Protein AF-A0A535IYZ4-F1 (afdb_monomer)

pLDDT: mean 91.07, std 7.53, range [51.66, 97.75]

Radius of gyration: 14.39 Å; Cα contacts (8 Å, |Δi|>4): 108; chains: 1; bounding box: 34×26×34 Å

Mean predicted aligned error: 4.17 Å

Structure (mmCIF, N/CA/C/O backbone):
data_AF-A0A535IYZ4-F1
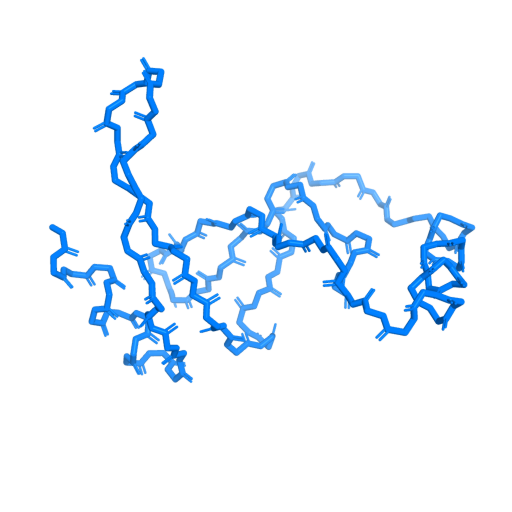#
_entry.id   AF-A0A535IYZ4-F1
#
loop_
_atom_site.group_PDB
_atom_site.id
_atom_site.type_symbol
_atom_site.label_atom_id
_atom_site.label_alt_id
_atom_site.label_comp_id
_atom_site.label_asym_id
_atom_site.label_entity_id
_atom_site.label_seq_id
_atom_site.pdbx_PDB_ins_code
_atom_site.Cartn_x
_atom_site.Cartn_y
_atom_site.Cartn_z
_atom_site.occupancy
_atom_site.B_iso_or_equiv
_atom_site.auth_seq_id
_atom_site.auth_comp_id
_atom_site.auth_asym_id
_atom_site.auth_atom_id
_atom_site.pdbx_PDB_model_num
ATOM 1 N N . MET A 1 1 ? -11.513 4.275 15.484 1.00 51.66 1 MET A N 1
ATOM 2 C CA . MET A 1 1 ? -10.449 3.306 15.140 1.00 51.66 1 MET A CA 1
ATOM 3 C C . MET A 1 1 ? -11.011 2.075 14.437 1.00 51.66 1 MET A C 1
ATOM 5 O O . MET A 1 1 ? -10.459 1.692 13.424 1.00 51.66 1 MET A O 1
ATOM 9 N N . ILE A 1 2 ? -12.138 1.535 14.913 1.00 60.12 2 ILE A N 1
ATOM 10 C CA . ILE A 1 2 ? -12.797 0.329 14.383 1.00 60.12 2 ILE A CA 1
ATOM 11 C C . ILE A 1 2 ? -13.229 0.452 12.897 1.00 60.12 2 ILE A C 1
ATOM 13 O O . ILE A 1 2 ? -12.972 -0.458 12.124 1.00 60.12 2 ILE A O 1
ATOM 17 N N . ARG A 1 3 ? -13.719 1.622 12.449 1.00 87.31 3 ARG A N 1
ATOM 18 C CA . ARG A 1 3 ? -14.251 1.786 11.077 1.00 87.31 3 ARG A CA 1
ATOM 19 C C . ARG A 1 3 ? -13.265 1.532 9.927 1.00 87.31 3 ARG A C 1
ATOM 21 O O . ARG A 1 3 ? -13.684 1.027 8.899 1.00 87.31 3 ARG A O 1
ATOM 28 N N . LEU A 1 4 ? -11.989 1.923 10.052 1.00 94.12 4 LEU A N 1
ATOM 29 C CA . LEU A 1 4 ? -11.035 1.741 8.944 1.00 94.12 4 LEU A CA 1
ATOM 30 C C . LEU A 1 4 ? -10.566 0.286 8.845 1.00 94.12 4 LEU A C 1
ATOM 32 O O . LEU A 1 4 ? -10.414 -0.215 7.741 1.00 94.12 4 LEU A O 1
ATOM 36 N N . ALA A 1 5 ? -10.362 -0.385 9.983 1.00 95.81 5 ALA A N 1
ATOM 37 C CA . ALA A 1 5 ? -10.014 -1.804 9.997 1.00 95.81 5 ALA A CA 1
ATOM 38 C C . ALA A 1 5 ? -11.148 -2.647 9.392 1.00 95.81 5 ALA A C 1
ATOM 40 O O . ALA A 1 5 ? -10.897 -3.435 8.489 1.00 95.81 5 ALA A O 1
ATOM 41 N N . GLU A 1 6 ? -12.393 -2.398 9.813 1.00 95.88 6 GLU A N 1
ATOM 42 C CA . GLU A 1 6 ? -13.583 -3.052 9.250 1.00 95.88 6 GLU A CA 1
ATOM 43 C C . GLU A 1 6 ? -13.751 -2.771 7.754 1.00 95.88 6 GLU A C 1
ATOM 45 O O . GLU A 1 6 ? -14.095 -3.673 6.996 1.00 95.88 6 GLU A O 1
ATOM 50 N N . ALA A 1 7 ? -13.499 -1.532 7.313 1.00 96.06 7 ALA A N 1
ATOM 51 C CA . ALA A 1 7 ? -13.553 -1.189 5.897 1.00 96.06 7 ALA A CA 1
ATOM 52 C C . ALA A 1 7 ? -12.502 -1.969 5.097 1.00 96.06 7 ALA A C 1
ATOM 54 O O . ALA A 1 7 ? -12.850 -2.591 4.105 1.00 96.06 7 ALA A O 1
ATOM 55 N N . ILE A 1 8 ? -11.253 -2.023 5.579 1.00 97.31 8 ILE A N 1
ATOM 56 C CA . ILE A 1 8 ? -10.186 -2.820 4.956 1.00 97.31 8 ILE A CA 1
ATOM 57 C C . ILE A 1 8 ? -10.593 -4.289 4.820 1.00 97.31 8 ILE A C 1
ATOM 59 O O . ILE A 1 8 ? -10.400 -4.875 3.759 1.00 97.31 8 ILE A O 1
ATOM 63 N N . GLU A 1 9 ? -11.162 -4.882 5.867 1.00 97.12 9 GLU A N 1
ATOM 64 C CA . GLU A 1 9 ? -11.619 -6.275 5.829 1.00 97.12 9 GLU A CA 1
ATOM 65 C C . GLU A 1 9 ? -12.803 -6.470 4.872 1.00 97.12 9 GLU A C 1
ATOM 67 O O . GLU A 1 9 ? -12.849 -7.454 4.136 1.00 97.12 9 GLU A O 1
ATOM 72 N N . THR A 1 10 ? -13.731 -5.511 4.827 1.00 96.44 10 THR A N 1
ATOM 73 C CA . THR A 1 10 ? -14.876 -5.518 3.899 1.00 96.44 10 THR A CA 1
ATOM 74 C C . THR A 1 10 ? -14.428 -5.423 2.443 1.00 96.44 10 THR A C 1
ATOM 76 O O . THR A 1 10 ? -14.996 -6.089 1.581 1.00 96.44 10 THR A O 1
ATOM 79 N N . ASP A 1 11 ? -13.383 -4.641 2.178 1.00 96.81 11 ASP A N 1
ATOM 80 C CA . ASP A 1 11 ? -12.796 -4.480 0.849 1.00 96.81 11 ASP A CA 1
ATOM 81 C C . ASP A 1 11 ? -11.963 -5.712 0.429 1.00 96.81 11 ASP A C 1
ATOM 83 O O . ASP A 1 11 ? -11.493 -5.782 -0.702 1.00 96.81 11 ASP A O 1
ATOM 87 N N . GLY A 1 12 ? -11.793 -6.709 1.310 1.00 97.56 12 GLY A N 1
ATOM 88 C CA . GLY A 1 12 ? -11.052 -7.949 1.045 1.00 97.56 12 GLY A CA 1
ATOM 89 C C . GLY A 1 12 ? -9.574 -7.909 1.448 1.00 97.56 12 GLY A C 1
ATOM 90 O O . GLY A 1 12 ? -8.811 -8.805 1.083 1.00 97.56 12 GLY A O 1
ATOM 91 N N . GLY A 1 13 ? -9.156 -6.877 2.180 1.00 97.56 13 GLY A N 1
ATOM 92 C CA . GLY A 1 13 ? -7.840 -6.783 2.804 1.00 97.56 13 GLY A CA 1
ATOM 93 C C . GLY A 1 13 ? -7.788 -7.391 4.209 1.00 97.56 13 GLY A C 1
ATOM 94 O O . GLY A 1 13 ? -8.745 -7.979 4.707 1.00 97.56 13 GLY A O 1
ATOM 95 N N . THR A 1 14 ? -6.651 -7.200 4.876 1.00 97.75 14 THR A N 1
ATOM 96 C CA . THR A 1 14 ? -6.411 -7.660 6.250 1.00 97.75 14 THR A CA 1
ATOM 97 C C . THR A 1 14 ? -5.738 -6.561 7.058 1.00 97.75 14 THR A C 1
ATOM 99 O O . THR A 1 14 ? -4.628 -6.135 6.726 1.00 97.75 14 THR A O 1
ATOM 102 N N . ALA A 1 15 ? -6.354 -6.141 8.162 1.00 96.62 15 ALA A N 1
ATOM 103 C CA . ALA A 1 15 ? -5.703 -5.277 9.141 1.00 96.62 15 ALA A CA 1
ATOM 104 C C . ALA A 1 15 ? -4.687 -6.088 9.968 1.00 96.62 15 ALA A C 1
ATOM 106 O O . ALA A 1 15 ? -5.039 -7.065 10.623 1.00 96.62 15 ALA A O 1
ATOM 107 N N . LEU A 1 16 ? -3.413 -5.691 9.943 1.00 96.06 16 LEU A N 1
ATOM 108 C CA . LEU A 1 16 ? -2.321 -6.427 10.594 1.00 96.06 16 LEU A CA 1
ATOM 109 C C . LEU A 1 16 ? -1.949 -5.823 11.948 1.00 96.06 16 LEU A C 1
ATOM 111 O O . LEU A 1 16 ? -1.722 -6.543 12.917 1.00 96.06 16 LEU A O 1
ATOM 115 N N . ALA A 1 17 ? -1.852 -4.495 12.015 1.00 95.56 17 ALA A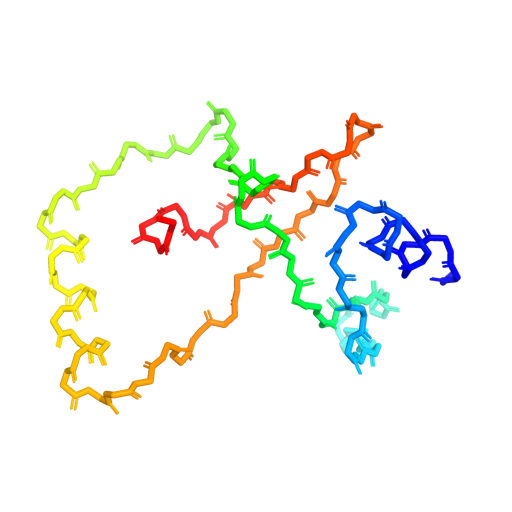 N 1
ATOM 116 C CA . ALA A 1 17 ? -1.486 -3.791 13.236 1.00 95.56 17 ALA A CA 1
ATOM 117 C C . ALA A 1 17 ? -1.972 -2.344 13.219 1.00 95.56 17 ALA A C 1
ATOM 119 O O . ALA A 1 17 ? -2.046 -1.705 12.172 1.00 95.56 17 ALA A O 1
ATOM 120 N N . THR A 1 18 ? -2.232 -1.796 14.403 1.00 95.25 18 THR A N 1
ATOM 121 C CA . THR A 1 18 ? -2.462 -0.361 14.584 1.00 95.25 18 THR A CA 1
ATOM 122 C C . THR A 1 18 ? -1.174 0.318 15.019 1.00 95.25 18 THR A C 1
ATOM 124 O O . THR A 1 18 ? -0.503 -0.150 15.940 1.00 95.25 18 THR A O 1
ATOM 127 N N . TYR A 1 19 ? -0.867 1.454 14.411 1.00 93.19 19 TYR A N 1
ATOM 128 C CA . TYR A 1 19 ? 0.278 2.286 14.749 1.00 93.19 19 TYR A CA 1
ATOM 129 C C . TYR A 1 19 ? -0.209 3.685 15.102 1.00 93.19 19 TYR A C 1
ATOM 131 O O . TYR A 1 19 ? -1.038 4.254 14.394 1.00 93.19 19 TYR A O 1
ATOM 139 N N . ARG A 1 20 ? 0.290 4.245 16.205 1.00 94.44 20 ARG A N 1
ATOM 140 C CA . ARG A 1 20 ? 0.036 5.643 16.544 1.00 94.44 20 ARG A CA 1
ATOM 141 C C . ARG A 1 20 ? 1.244 6.460 16.134 1.00 94.44 20 ARG A C 1
ATOM 143 O O . ARG A 1 20 ? 2.329 6.255 16.677 1.00 94.44 20 ARG A O 1
ATOM 150 N N . ASP A 1 21 ? 1.050 7.357 15.178 1.00 91.88 21 ASP A N 1
ATOM 151 C CA . ASP A 1 21 ? 2.136 8.176 14.667 1.00 91.88 21 ASP A CA 1
ATOM 152 C C . ASP A 1 21 ? 2.687 9.072 15.801 1.00 91.88 21 ASP A C 1
ATOM 154 O O . ASP A 1 21 ? 1.904 9.689 16.528 1.00 91.88 21 ASP A O 1
ATOM 158 N N . PRO A 1 22 ? 4.012 9.122 16.017 1.00 94.00 22 PRO A N 1
ATOM 159 C CA . PRO A 1 22 ? 4.602 9.788 17.175 1.00 94.00 22 PRO A CA 1
ATOM 160 C C . PRO A 1 22 ? 4.663 11.311 17.035 1.00 94.00 22 PRO A C 1
ATOM 162 O O . PRO A 1 22 ? 4.935 11.988 18.023 1.00 94.00 22 PRO A O 1
ATOM 165 N N . LEU A 1 23 ? 4.447 11.854 15.832 1.00 95.50 23 LEU A N 1
ATOM 166 C CA . LEU A 1 23 ? 4.567 13.285 15.561 1.00 95.50 23 LEU A CA 1
ATOM 167 C C . LEU A 1 23 ? 3.233 14.010 15.782 1.00 95.50 23 LEU A C 1
ATOM 169 O O . LEU A 1 23 ? 3.181 15.008 16.494 1.00 95.50 23 LEU A O 1
ATOM 173 N N . GLY A 1 24 ? 2.160 13.506 15.174 1.00 93.75 24 GLY A N 1
ATOM 174 C CA . GLY A 1 24 ? 0.808 14.060 15.219 1.00 93.75 24 GLY A CA 1
ATOM 175 C C . GLY A 1 24 ? -0.173 13.263 16.080 1.00 93.75 24 GLY A C 1
ATOM 176 O O . GLY A 1 24 ? -1.255 13.761 16.385 1.00 93.75 24 GLY A O 1
ATOM 177 N N . GLY A 1 25 ? 0.176 12.047 16.508 1.00 94.44 25 GLY A N 1
ATOM 178 C CA . GLY A 1 25 ? -0.678 11.224 17.369 1.00 94.44 25 GLY A CA 1
ATOM 179 C C . GLY A 1 25 ? -1.879 10.586 16.662 1.00 94.44 25 GLY A C 1
ATOM 180 O O . GLY A 1 25 ? -2.761 10.063 17.357 1.00 94.44 25 GLY A O 1
ATOM 181 N N . ASN A 1 26 ? -1.925 10.625 15.329 1.00 92.69 26 ASN A N 1
ATOM 182 C CA . ASN A 1 26 ? -2.952 10.011 14.498 1.00 92.69 26 ASN A CA 1
ATOM 183 C C . ASN A 1 26 ? -2.781 8.494 14.462 1.00 92.69 26 ASN A C 1
ATOM 185 O O . ASN A 1 26 ? -1.682 7.949 14.585 1.00 92.69 26 ASN A O 1
ATOM 189 N N . TRP A 1 27 ? -3.895 7.802 14.268 1.00 94.00 27 TRP A N 1
ATOM 190 C CA . TRP A 1 27 ? -3.904 6.356 14.117 1.00 94.00 27 TRP A CA 1
ATOM 191 C C . TRP A 1 27 ? -3.731 5.967 12.654 1.00 94.00 27 TRP A C 1
ATOM 193 O O . TRP A 1 27 ? -4.406 6.503 11.779 1.00 94.00 27 TRP A O 1
ATOM 203 N N . GLN A 1 28 ? -2.858 4.999 12.418 1.00 94.19 28 GLN A N 1
ATOM 204 C CA . GLN A 1 28 ? -2.610 4.360 11.134 1.00 94.19 28 GLN A CA 1
ATOM 205 C C . GLN A 1 28 ? -2.806 2.851 11.285 1.00 94.19 28 GLN A C 1
ATOM 207 O O . GLN A 1 28 ? -2.701 2.305 12.389 1.00 94.19 28 GLN A O 1
ATOM 212 N N . ILE A 1 29 ? -3.090 2.175 10.176 1.00 95.81 29 ILE A N 1
ATOM 213 C CA . ILE A 1 29 ? -3.19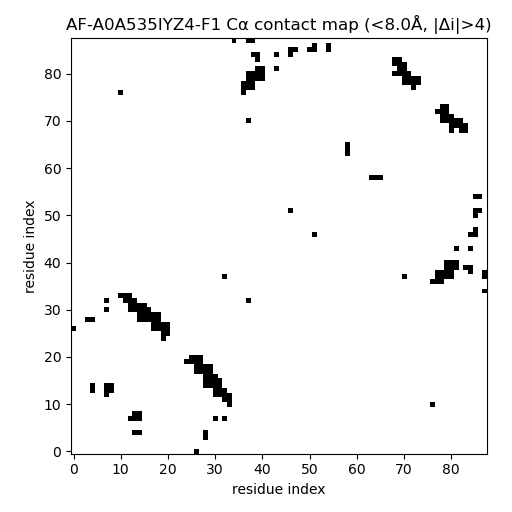7 0.719 10.127 1.00 95.81 29 ILE A CA 1
ATOM 214 C C . ILE A 1 29 ? -2.145 0.211 9.154 1.00 95.81 29 ILE A C 1
ATOM 216 O O . ILE A 1 29 ? -2.091 0.644 8.006 1.00 95.81 29 ILE A O 1
ATOM 220 N N . PHE A 1 30 ? -1.321 -0.716 9.625 1.00 95.69 30 PHE A N 1
ATOM 221 C CA . PHE A 1 30 ? -0.548 -1.568 8.744 1.00 95.69 30 PHE A CA 1
ATOM 222 C C . PHE A 1 30 ? -1.466 -2.685 8.250 1.00 95.69 30 PHE A C 1
ATOM 224 O O . PHE A 1 30 ? -2.085 -3.369 9.069 1.00 95.69 30 PHE A O 1
ATOM 231 N N . ALA A 1 31 ? -1.593 -2.836 6.935 1.00 96.56 31 ALA A N 1
ATOM 232 C CA . ALA A 1 31 ? -2.582 -3.716 6.325 1.00 96.56 31 ALA A CA 1
ATOM 233 C C . ALA A 1 31 ? -2.039 -4.391 5.063 1.00 96.56 31 ALA A C 1
ATOM 235 O O . ALA A 1 31 ? -1.208 -3.821 4.356 1.00 96.56 31 ALA A O 1
ATOM 236 N N . GLY A 1 32 ? -2.548 -5.587 4.775 1.00 96.50 32 GLY A N 1
ATOM 237 C CA . GLY A 1 32 ? -2.534 -6.143 3.425 1.00 96.50 32 GLY A CA 1
ATOM 238 C C . GLY A 1 32 ? -3.773 -5.658 2.682 1.00 96.50 32 GLY A C 1
ATOM 239 O O . GLY A 1 32 ? -4.870 -5.743 3.229 1.00 96.50 32 GLY A O 1
ATOM 240 N N . LEU A 1 33 ? -3.606 -5.136 1.470 1.00 96.62 33 LEU A N 1
ATOM 241 C CA . LEU A 1 33 ? -4.698 -4.599 0.657 1.00 96.62 33 LEU A CA 1
ATOM 242 C C . LEU A 1 33 ? -4.793 -5.355 -0.674 1.00 96.62 33 LEU A C 1
ATOM 244 O O . LEU A 1 33 ? -3.754 -5.782 -1.187 1.00 96.62 33 LEU A O 1
ATOM 248 N N . PRO A 1 34 ? -5.995 -5.503 -1.257 1.00 96.19 34 PRO A N 1
ATOM 249 C CA . PRO A 1 34 ? -6.136 -5.966 -2.632 1.00 96.19 34 PRO A CA 1
ATOM 250 C C . PRO A 1 34 ? -5.467 -4.965 -3.576 1.00 96.19 34 PRO A C 1
ATOM 252 O O . PRO A 1 34 ? -5.835 -3.792 -3.591 1.00 96.19 34 PRO A O 1
ATOM 255 N N . ILE A 1 35 ? -4.483 -5.421 -4.355 1.00 93.44 35 ILE A N 1
ATOM 256 C CA . ILE A 1 35 ? -3.683 -4.540 -5.218 1.00 93.44 35 ILE A CA 1
ATOM 257 C C . ILE A 1 35 ? -4.540 -3.813 -6.262 1.00 93.44 35 ILE A C 1
ATOM 259 O O . ILE A 1 35 ? -4.288 -2.648 -6.541 1.00 93.44 35 ILE A O 1
ATOM 263 N N . ASP A 1 36 ? -5.607 -4.456 -6.745 1.00 95.69 36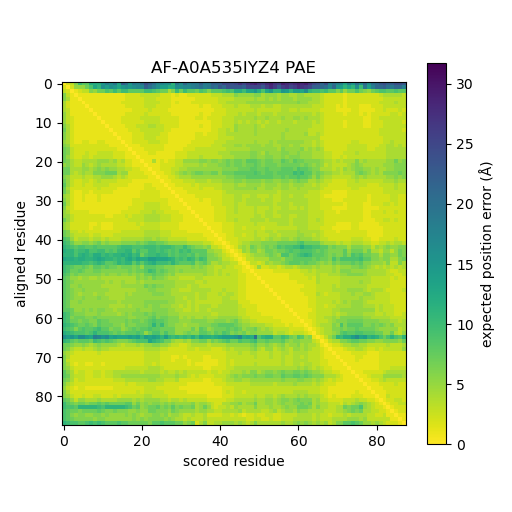 ASP A N 1
ATOM 264 C CA . ASP A 1 36 ? -6.528 -3.900 -7.745 1.00 95.69 36 ASP A CA 1
ATOM 265 C C . ASP A 1 36 ? -7.337 -2.697 -7.227 1.00 95.69 36 ASP A C 1
ATOM 267 O O . ASP A 1 36 ? -7.938 -1.969 -8.014 1.00 95.69 36 ASP A O 1
ATOM 271 N N . LEU A 1 37 ? -7.360 -2.478 -5.907 1.00 96.62 37 LEU A N 1
ATOM 272 C CA . LEU A 1 37 ? -7.986 -1.311 -5.284 1.00 96.62 37 LEU A CA 1
ATOM 273 C C . LEU A 1 37 ? -6.977 -0.198 -4.974 1.00 96.62 37 LEU A C 1
ATOM 275 O O . LEU A 1 37 ? -7.384 0.867 -4.510 1.00 96.62 37 LEU A O 1
ATOM 279 N N . VAL A 1 38 ? -5.677 -0.422 -5.193 1.00 95.75 38 VAL A N 1
ATOM 280 C CA . VAL A 1 38 ? -4.628 0.570 -4.936 1.00 95.75 38 VAL A CA 1
ATOM 281 C C . VAL A 1 38 ? -4.272 1.294 -6.226 1.00 95.75 38 VAL A C 1
ATOM 283 O O . VAL A 1 38 ? -3.875 0.679 -7.210 1.00 95.75 38 VAL A O 1
ATOM 286 N N . GLU A 1 39 ? -4.357 2.620 -6.208 1.00 94.56 39 GLU A N 1
ATOM 287 C CA . GLU A 1 39 ? -4.133 3.445 -7.393 1.00 94.56 39 GLU A CA 1
ATOM 288 C C . GLU A 1 39 ? -3.317 4.710 -7.079 1.00 94.56 39 GLU A C 1
ATOM 290 O O . GLU A 1 39 ? -3.301 5.193 -5.937 1.00 94.56 39 GLU A O 1
ATOM 295 N N . PRO A 1 40 ? -2.583 5.257 -8.063 1.00 93.69 40 PRO A N 1
ATOM 296 C CA . PRO A 1 40 ? -1.912 6.539 -7.905 1.00 93.69 40 PRO A CA 1
ATOM 297 C C . PRO A 1 40 ? -2.916 7.671 -7.690 1.00 93.69 40 PRO A C 1
ATOM 299 O O . PRO A 1 40 ? -4.046 7.637 -8.174 1.00 93.69 40 PRO A O 1
ATOM 302 N N . THR A 1 41 ? -2.489 8.735 -7.011 1.00 92.19 41 THR A N 1
ATOM 303 C CA . THR A 1 41 ? -3.311 9.950 -6.972 1.00 92.19 41 THR A CA 1
ATOM 304 C C . THR A 1 41 ? -3.393 10.590 -8.369 1.00 92.19 41 THR A C 1
ATOM 306 O O . THR A 1 41 ? -2.406 10.559 -9.109 1.00 92.19 41 THR A O 1
ATOM 309 N N . PRO A 1 42 ? -4.499 11.279 -8.725 1.00 87.44 42 PRO A N 1
ATOM 310 C CA . PRO A 1 42 ? -4.663 11.907 -10.047 1.00 87.44 42 PRO A CA 1
ATOM 311 C C . PRO A 1 42 ? -3.602 12.956 -10.424 1.00 87.44 42 PRO A C 1
ATOM 313 O O . PRO A 1 42 ? -3.522 13.376 -11.574 1.00 87.44 42 PRO A O 1
ATOM 316 N N . TYR A 1 43 ? -2.812 13.418 -9.453 1.00 83.50 43 TYR A N 1
ATOM 317 C CA . TYR A 1 43 ? -1.830 14.493 -9.611 1.00 83.50 43 TYR A CA 1
ATOM 318 C C . TYR A 1 43 ? -0.378 14.008 -9.467 1.00 83.50 43 TYR A C 1
ATOM 320 O O . TYR A 1 43 ? 0.531 14.824 -9.290 1.00 83.50 43 TYR A O 1
ATOM 328 N N . GLN A 1 44 ? -0.139 12.693 -9.484 1.00 82.50 44 GLN A N 1
ATOM 329 C CA . GLN A 1 44 ? 1.214 12.144 -9.430 1.00 82.50 44 GLN A CA 1
ATOM 330 C C . GLN A 1 44 ? 1.976 12.364 -10.739 1.00 82.50 44 GLN A C 1
ATOM 332 O O . GLN A 1 44 ? 1.400 12.493 -11.815 1.00 82.50 44 GLN A O 1
ATOM 337 N N . ARG A 1 45 ? 3.310 12.413 -10.635 1.00 81.44 45 ARG A N 1
ATOM 338 C CA . ARG A 1 45 ? 4.177 12.434 -11.818 1.00 81.44 45 ARG A CA 1
ATOM 339 C C . ARG A 1 45 ? 4.073 11.111 -12.564 1.00 81.44 45 ARG A C 1
ATOM 341 O O . ARG A 1 45 ? 3.927 10.060 -11.935 1.00 81.44 45 ARG A O 1
ATOM 348 N N . ASP A 1 46 ? 4.274 11.191 -13.874 1.00 84.56 46 ASP A N 1
ATOM 349 C CA . ASP A 1 46 ? 4.378 10.021 -14.731 1.00 84.56 46 ASP A CA 1
ATOM 350 C C . ASP A 1 46 ? 5.449 9.049 -14.230 1.00 84.56 46 ASP A C 1
ATOM 352 O O . ASP A 1 46 ? 6.484 9.425 -13.653 1.00 84.56 46 ASP A O 1
ATOM 356 N N . LEU A 1 47 ? 5.183 7.770 -14.471 1.00 86.25 47 LEU A N 1
ATOM 357 C CA . LEU A 1 47 ? 6.140 6.711 -14.221 1.00 86.25 47 LEU A CA 1
ATOM 358 C C . LEU A 1 47 ? 7.392 6.918 -15.076 1.00 86.25 47 LEU A C 1
ATOM 360 O O . LEU A 1 47 ? 7.369 7.481 -16.167 1.00 86.25 47 LEU A O 1
ATOM 364 N N . SER A 1 48 ? 8.515 6.447 -14.547 1.00 91.25 48 SER A N 1
ATOM 365 C CA . SER A 1 48 ? 9.770 6.401 -15.284 1.00 91.25 48 SER A CA 1
ATOM 366 C C . SER A 1 48 ? 10.170 4.946 -15.398 1.00 91.25 48 SER A C 1
ATOM 368 O O . SER A 1 48 ? 10.528 4.337 -14.389 1.00 91.25 48 SER A O 1
ATOM 370 N N . ASP A 1 49 ? 10.151 4.411 -16.616 1.00 92.06 49 ASP A N 1
ATOM 371 C CA . ASP A 1 49 ? 10.492 3.010 -16.889 1.00 92.06 49 ASP A CA 1
ATOM 372 C C . ASP A 1 49 ? 11.876 2.648 -16.343 1.00 92.06 49 ASP A C 1
ATOM 374 O O . ASP A 1 49 ? 12.076 1.588 -15.754 1.00 92.06 49 ASP A O 1
ATOM 378 N N . ALA A 1 50 ? 12.832 3.575 -16.453 1.00 94.31 50 ALA A N 1
ATOM 379 C CA . ALA A 1 50 ? 14.171 3.405 -15.902 1.00 94.31 50 ALA A CA 1
ATOM 380 C C . ALA A 1 50 ? 14.164 3.277 -14.367 1.00 94.31 50 ALA A C 1
ATOM 382 O O . ALA A 1 50 ? 14.911 2.469 -13.809 1.00 94.31 50 ALA A O 1
ATOM 383 N N . HIS A 1 51 ? 13.331 4.057 -13.669 1.00 90.12 51 HIS A N 1
ATOM 384 C CA . HIS A 1 51 ? 13.194 3.952 -12.215 1.00 90.12 51 HIS A CA 1
ATOM 385 C C . HIS A 1 51 ? 12.483 2.665 -11.796 1.00 90.12 51 HIS A C 1
ATOM 387 O O . HIS A 1 51 ? 12.946 2.023 -10.852 1.00 90.12 51 HIS A O 1
ATOM 393 N N . VAL A 1 52 ? 11.427 2.263 -12.510 1.00 91.31 52 VAL A N 1
ATOM 394 C CA . VAL A 1 52 ? 10.718 0.997 -12.261 1.00 91.31 52 VAL A CA 1
ATOM 395 C C . VAL A 1 52 ? 11.674 -0.182 -12.441 1.00 91.31 52 VAL A C 1
ATOM 397 O O . VAL A 1 52 ? 11.859 -0.965 -11.515 1.00 91.31 52 VAL A O 1
ATOM 400 N N . ALA A 1 53 ? 12.393 -0.257 -13.565 1.00 93.19 53 ALA A N 1
ATOM 401 C CA . ALA A 1 53 ? 13.341 -1.341 -13.831 1.00 93.19 53 ALA A CA 1
ATOM 402 C C . ALA A 1 53 ? 14.443 -1.441 -12.762 1.00 93.19 53 ALA A C 1
ATOM 404 O O . ALA A 1 53 ? 14.802 -2.535 -12.314 1.00 93.19 53 ALA A O 1
ATOM 405 N N . LYS A 1 54 ? 14.966 -0.294 -12.309 1.00 93.00 54 LYS A N 1
ATOM 406 C CA . LYS A 1 54 ? 15.964 -0.245 -11.233 1.00 93.00 54 LYS A CA 1
ATOM 407 C C . LYS A 1 54 ? 15.399 -0.757 -9.907 1.00 93.00 54 LYS A C 1
ATOM 409 O O . LYS A 1 54 ? 16.104 -1.463 -9.185 1.00 93.00 54 LYS A O 1
ATOM 414 N N . LEU A 1 55 ? 14.157 -0.401 -9.584 1.00 90.31 55 LEU A N 1
ATOM 415 C CA . LEU A 1 55 ? 13.475 -0.864 -8.381 1.00 90.31 55 LEU A CA 1
ATOM 416 C C . LEU A 1 55 ? 13.212 -2.375 -8.432 1.00 90.31 55 LEU A C 1
ATOM 418 O O . LEU A 1 55 ? 13.573 -3.065 -7.481 1.00 90.31 55 LEU A O 1
ATOM 422 N N . CYS A 1 56 ? 12.677 -2.897 -9.540 1.00 90.31 56 CYS A N 1
ATOM 423 C CA . CYS A 1 56 ? 12.460 -4.335 -9.729 1.00 90.31 56 CYS A CA 1
ATOM 424 C C . CYS A 1 56 ? 13.763 -5.122 -9.540 1.00 90.31 56 CYS A C 1
ATOM 426 O O . CYS A 1 56 ? 13.816 -6.044 -8.733 1.00 90.31 56 CYS A O 1
ATOM 428 N N . SER A 1 57 ? 14.855 -4.684 -10.177 1.00 93.00 57 SER A N 1
ATOM 429 C CA . SER A 1 57 ? 16.165 -5.331 -10.030 1.00 93.00 57 SER A CA 1
ATOM 430 C C . SER A 1 57 ? 16.682 -5.326 -8.583 1.00 93.00 57 SER A C 1
ATOM 432 O O . SER A 1 57 ? 17.293 -6.299 -8.132 1.00 93.00 57 SER A O 1
ATOM 434 N N . ALA A 1 58 ? 16.435 -4.248 -7.830 1.00 91.88 58 ALA A N 1
ATOM 435 C CA . ALA A 1 58 ? 16.804 -4.175 -6.419 1.00 91.88 58 ALA A CA 1
ATOM 436 C C . ALA A 1 58 ? 15.980 -5.144 -5.553 1.00 91.88 58 ALA A C 1
ATOM 438 O O . ALA A 1 58 ? 16.551 -5.808 -4.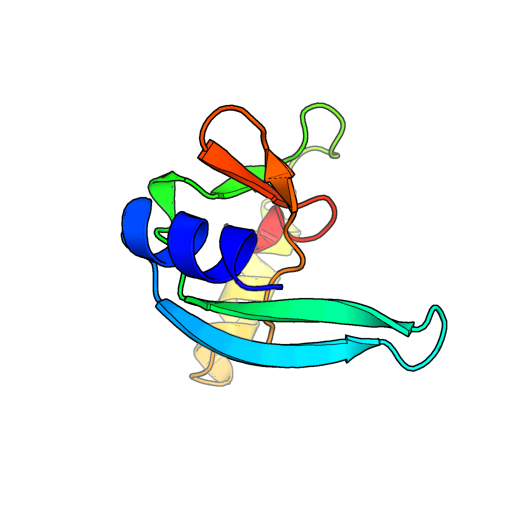685 1.00 91.88 58 ALA A O 1
ATOM 439 N N . ILE A 1 59 ? 14.672 -5.245 -5.806 1.00 90.31 59 ILE A N 1
ATOM 440 C CA . ILE A 1 59 ? 13.763 -6.174 -5.117 1.00 90.31 59 ILE A CA 1
ATOM 441 C C . ILE A 1 59 ? 14.157 -7.624 -5.414 1.00 90.31 59 ILE A C 1
ATOM 443 O O . ILE A 1 59 ? 14.307 -8.405 -4.474 1.00 90.31 59 ILE A O 1
ATOM 447 N N . ASP A 1 60 ? 14.412 -7.962 -6.681 1.00 91.81 60 ASP A N 1
ATOM 448 C CA . ASP A 1 60 ? 14.818 -9.306 -7.113 1.00 91.81 60 ASP A CA 1
ATOM 449 C C . ASP A 1 60 ? 16.115 -9.745 -6.438 1.00 91.81 60 ASP A C 1
ATOM 451 O O . ASP A 1 60 ? 16.200 -10.830 -5.863 1.00 91.81 60 ASP A O 1
ATOM 455 N N . ARG A 1 61 ? 17.129 -8.873 -6.441 1.00 93.81 61 ARG A N 1
ATOM 456 C CA . ARG A 1 61 ? 18.417 -9.152 -5.795 1.00 93.81 61 ARG A CA 1
ATOM 457 C C . ARG A 1 61 ? 18.273 -9.368 -4.287 1.00 93.81 61 ARG A C 1
ATOM 459 O O . ARG A 1 61 ? 19.051 -10.118 -3.701 1.00 93.81 61 ARG A O 1
ATOM 466 N N . LEU A 1 62 ? 17.337 -8.670 -3.653 1.00 92.25 62 LEU A N 1
ATOM 467 C CA . LEU A 1 62 ? 17.101 -8.757 -2.215 1.00 92.25 62 LEU A CA 1
ATOM 468 C C . LEU A 1 62 ? 16.174 -9.921 -1.838 1.00 92.25 62 LEU A C 1
ATOM 470 O O . LEU A 1 62 ? 16.180 -10.352 -0.683 1.00 92.25 62 LEU A O 1
ATOM 474 N N . GLY A 1 63 ? 15.374 -10.411 -2.790 1.00 90.06 63 GLY A N 1
ATOM 475 C CA . GLY A 1 63 ? 14.342 -11.426 -2.581 1.00 90.06 63 GLY A CA 1
ATOM 476 C C . GLY A 1 63 ? 13.227 -10.963 -1.642 1.00 90.06 63 GLY A C 1
ATOM 477 O O . GLY A 1 63 ? 12.599 -11.787 -0.978 1.00 90.06 63 GLY A O 1
ATOM 478 N N . ARG A 1 64 ? 13.034 -9.646 -1.497 1.00 84.50 64 ARG A N 1
ATOM 479 C CA . ARG A 1 64 ? 12.081 -9.051 -0.552 1.00 84.50 64 ARG A CA 1
ATOM 480 C C . ARG A 1 64 ? 11.552 -7.723 -1.075 1.00 84.50 64 ARG A C 1
ATOM 482 O O . ARG A 1 64 ? 12.321 -6.832 -1.425 1.00 84.50 64 ARG A O 1
ATOM 489 N N . TYR A 1 65 ? 10.238 -7.565 -1.0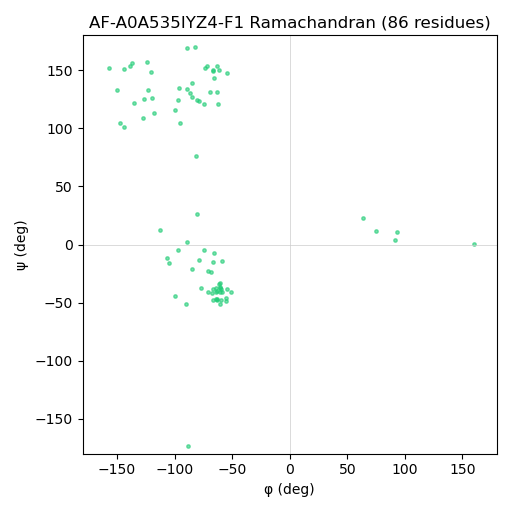05 1.00 79.00 65 TYR A N 1
ATOM 490 C CA . TYR A 1 65 ? 9.541 -6.306 -1.246 1.00 79.00 65 TYR A CA 1
ATOM 491 C C . TYR A 1 65 ? 9.614 -5.454 0.039 1.00 79.00 65 TYR A C 1
ATOM 493 O O . TYR A 1 65 ? 8.709 -5.465 0.866 1.00 79.00 65 TYR A O 1
ATOM 501 N N . LEU A 1 66 ? 10.772 -4.837 0.309 1.00 67.75 66 LEU A N 1
ATOM 502 C CA . LEU A 1 66 ? 11.102 -4.229 1.616 1.00 67.75 66 LEU A CA 1
ATOM 503 C C . LEU A 1 66 ? 10.507 -2.833 1.879 1.00 67.75 66 LEU A C 1
ATOM 505 O O . LEU A 1 66 ? 11.075 -2.080 2.668 1.00 67.75 66 LEU A O 1
ATOM 509 N N . ASP A 1 67 ? 9.387 -2.455 1.271 1.00 78.69 67 ASP A N 1
ATOM 510 C CA . ASP A 1 67 ? 8.849 -1.113 1.506 1.00 78.69 67 ASP A CA 1
ATOM 511 C C . ASP A 1 67 ? 7.318 -1.078 1.454 1.00 78.69 67 ASP A C 1
ATOM 513 O O . ASP A 1 67 ? 6.742 -1.167 0.366 1.00 78.69 67 ASP A O 1
ATOM 517 N N . PRO A 1 68 ? 6.632 -0.980 2.608 1.00 86.38 68 PRO A N 1
ATOM 518 C CA . PRO A 1 68 ? 5.193 -0.800 2.616 1.00 86.38 68 PRO A CA 1
ATOM 519 C C . PRO A 1 68 ? 4.816 0.557 2.017 1.00 86.38 68 PRO A C 1
ATOM 521 O O . PRO A 1 68 ? 5.492 1.568 2.202 1.00 86.38 68 PRO A O 1
ATOM 524 N N . MET A 1 69 ? 3.708 0.582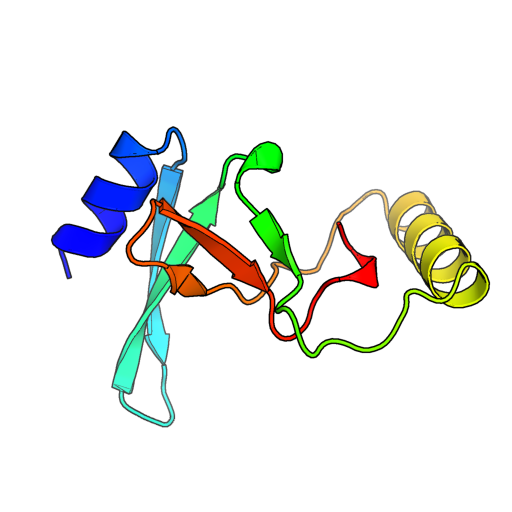 1.286 1.00 89.75 69 MET A N 1
ATOM 525 C CA . MET A 1 69 ? 3.232 1.796 0.636 1.00 89.75 69 MET A CA 1
ATOM 526 C C . MET A 1 69 ? 2.397 2.637 1.595 1.00 89.75 69 MET A C 1
ATOM 528 O O . MET A 1 69 ? 1.564 2.117 2.337 1.00 89.75 69 MET A O 1
ATOM 532 N N . VAL A 1 70 ? 2.588 3.957 1.547 1.00 92.12 70 VAL A N 1
ATOM 533 C CA . VAL A 1 70 ? 1.655 4.888 2.184 1.00 92.12 70 VAL A CA 1
ATOM 534 C C . VAL A 1 70 ? 0.454 5.030 1.263 1.00 92.12 70 VAL A C 1
ATOM 536 O O . VAL A 1 70 ? 0.605 5.393 0.092 1.00 92.12 70 VAL A O 1
ATOM 539 N N . VAL A 1 71 ? -0.727 4.750 1.805 1.00 95.31 71 VAL A N 1
ATOM 540 C CA . VAL A 1 71 ? -2.002 4.861 1.101 1.00 95.31 71 VAL A CA 1
ATOM 541 C C . VAL A 1 71 ? -3.059 5.512 1.982 1.00 95.31 71 VAL A C 1
ATOM 543 O O . VAL A 1 71 ? -2.978 5.468 3.212 1.00 95.31 71 VAL A O 1
ATOM 546 N N . VAL A 1 72 ? -4.062 6.106 1.347 1.00 94.88 72 VAL A N 1
ATOM 547 C CA . VAL A 1 72 ? -5.243 6.675 1.999 1.00 94.88 72 VAL A CA 1
ATOM 548 C C . VAL A 1 72 ? -6.473 6.064 1.349 1.00 94.88 72 VAL A C 1
ATOM 550 O O . VAL A 1 72 ? -6.617 6.137 0.132 1.00 94.88 72 VAL A O 1
ATOM 553 N N . ARG A 1 73 ? -7.353 5.465 2.154 1.00 95.31 73 ARG A N 1
ATOM 554 C CA . ARG A 1 73 ? -8.635 4.964 1.656 1.00 95.31 73 ARG A CA 1
ATOM 555 C C . ARG A 1 73 ? -9.533 6.141 1.282 1.00 95.31 73 ARG A C 1
ATOM 557 O O . ARG A 1 73 ? -9.683 7.067 2.080 1.00 95.31 73 ARG A O 1
ATOM 564 N N . THR A 1 74 ? -10.125 6.092 0.105 1.00 94.81 74 THR A N 1
ATOM 565 C CA . THR A 1 74 ? -11.097 7.066 -0.393 1.00 94.81 74 THR A CA 1
ATOM 566 C C . THR A 1 74 ? -12.522 6.675 0.009 1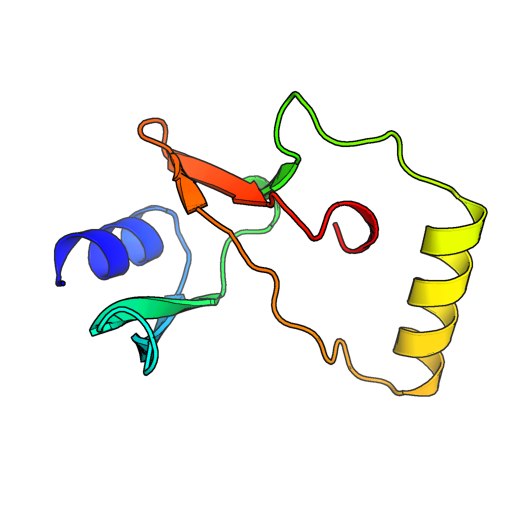.00 94.81 74 THR A C 1
ATOM 568 O O . THR A 1 74 ? -12.782 5.575 0.517 1.00 94.81 74 THR A O 1
ATOM 571 N N . ASP A 1 75 ? -13.469 7.591 -0.1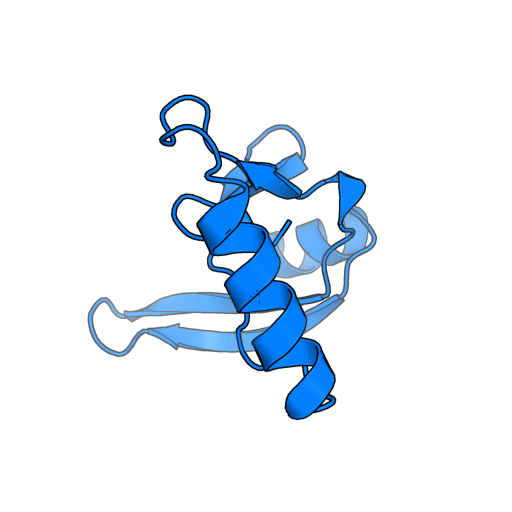94 1.00 92.06 75 ASP A N 1
ATOM 572 C CA . ASP A 1 75 ? -14.877 7.368 0.158 1.00 92.06 75 ASP A CA 1
ATOM 573 C C . ASP A 1 75 ? -15.553 6.306 -0.729 1.00 92.06 75 ASP A C 1
ATOM 575 O O . ASP A 1 75 ? -16.505 5.658 -0.296 1.00 92.06 75 ASP A O 1
ATOM 579 N N . ASP A 1 76 ? -15.038 6.082 -1.940 1.00 92.56 76 ASP A N 1
ATOM 580 C CA . ASP A 1 76 ? -15.513 5.084 -2.907 1.00 92.56 76 ASP A CA 1
ATOM 581 C C . ASP A 1 76 ? -14.859 3.697 -2.755 1.00 92.56 76 ASP A C 1
ATOM 583 O O . ASP A 1 76 ? -15.208 2.777 -3.487 1.00 92.56 76 ASP A O 1
ATOM 587 N N . GLY A 1 77 ? -13.975 3.509 -1.767 1.00 94.06 77 GLY A N 1
ATOM 588 C CA . GLY A 1 77 ? -13.385 2.202 -1.448 1.00 94.06 77 GLY A CA 1
ATOM 589 C C . GLY A 1 77 ? -12.073 1.876 -2.155 1.00 94.06 77 GLY A C 1
ATOM 590 O O . GLY A 1 77 ? -11.530 0.793 -1.945 1.00 94.06 77 GLY A O 1
ATOM 591 N N . HIS A 1 78 ? -11.529 2.815 -2.925 1.00 95.94 78 HIS A N 1
ATOM 592 C CA . HIS A 1 78 ? -10.171 2.732 -3.449 1.00 95.94 78 HIS A CA 1
ATOM 593 C C . HIS A 1 78 ? -9.133 3.187 -2.409 1.00 95.94 78 HIS A C 1
ATOM 595 O O . HIS A 1 78 ? -9.444 3.717 -1.336 1.00 95.94 78 HIS A O 1
ATOM 601 N N . TYR A 1 79 ? -7.860 2.953 -2.716 1.00 96.31 79 TYR A N 1
ATOM 602 C CA . TYR A 1 79 ? -6.722 3.325 -1.886 1.00 96.31 79 TYR A CA 1
ATOM 603 C C . TYR A 1 79 ? -5.726 4.124 -2.709 1.00 96.31 79 TYR A C 1
ATOM 605 O O . TYR A 1 79 ? -5.002 3.590 -3.545 1.00 96.31 79 TYR A O 1
ATOM 613 N N . TRP A 1 80 ? -5.638 5.417 -2.431 1.00 96.06 80 TRP A N 1
ATOM 614 C CA . TRP A 1 80 ? -4.725 6.300 -3.138 1.00 96.06 80 TRP A CA 1
ATOM 615 C C . TRP A 1 80 ? -3.332 6.267 -2.539 1.00 96.06 80 TRP A C 1
ATOM 617 O O . TRP A 1 80 ? -3.164 6.545 -1.349 1.00 96.06 80 TRP A O 1
ATOM 627 N N . THR A 1 81 ? -2.315 6.012 -3.364 1.00 93.88 81 THR A N 1
ATOM 628 C CA . THR A 1 81 ? -0.909 6.159 -2.973 1.00 93.88 81 THR A CA 1
ATOM 629 C C . THR A 1 81 ? -0.352 7.526 -3.393 1.00 93.88 81 THR A C 1
ATOM 631 O O . THR A 1 81 ? -0.037 7.745 -4.561 1.00 93.88 81 THR A O 1
ATOM 634 N N . PRO A 1 82 ? -0.164 8.492 -2.471 1.00 89.25 82 PRO A N 1
ATOM 635 C CA . PRO A 1 82 ? 0.471 9.768 -2.814 1.00 89.25 82 PRO A CA 1
ATOM 636 C C . PRO A 1 82 ? 1.977 9.619 -3.082 1.00 89.25 82 PRO A C 1
ATOM 638 O O . PRO A 1 82 ? 2.569 10.439 -3.786 1.00 89.25 82 PRO A O 1
ATOM 641 N N . ASN A 1 83 ? 2.607 8.566 -2.553 1.00 83.06 83 ASN A N 1
ATOM 642 C CA . ASN A 1 83 ? 4.013 8.245 -2.766 1.00 83.06 83 ASN A CA 1
ATOM 643 C C . ASN A 1 83 ? 4.190 6.725 -2.828 1.00 83.06 83 ASN A C 1
ATOM 645 O O . ASN A 1 83 ? 4.198 6.051 -1.797 1.00 83.06 83 ASN A O 1
ATOM 649 N N . GLY A 1 84 ? 4.320 6.204 -4.046 1.00 82.50 84 GLY A N 1
ATOM 650 C CA . GLY A 1 84 ? 4.454 4.769 -4.262 1.00 82.50 84 GLY A CA 1
ATOM 651 C C . GLY A 1 84 ? 4.121 4.281 -5.666 1.00 82.50 84 GLY A C 1
ATOM 652 O O . GLY A 1 84 ? 4.261 3.093 -5.899 1.00 82.50 84 GLY A O 1
ATOM 653 N N . ASN A 1 85 ? 3.751 5.159 -6.607 1.00 85.94 85 ASN A N 1
ATOM 654 C CA . ASN A 1 85 ? 3.346 4.755 -7.959 1.00 85.94 85 ASN A CA 1
ATOM 655 C C . ASN A 1 85 ? 4.351 3.814 -8.652 1.00 85.94 85 ASN A C 1
ATOM 657 O O . ASN A 1 85 ? 3.952 2.826 -9.239 1.00 85.94 85 ASN A O 1
ATOM 661 N N . HIS A 1 86 ? 5.665 4.043 -8.518 1.00 87.75 86 HIS A N 1
ATOM 662 C CA . HIS A 1 86 ? 6.691 3.163 -9.111 1.00 87.75 86 HIS A CA 1
ATOM 663 C C . HIS A 1 86 ? 6.739 1.739 -8.532 1.00 87.75 86 HIS A C 1
ATOM 665 O O . HIS A 1 86 ? 7.529 0.935 -9.019 1.00 87.75 86 HIS A O 1
ATOM 671 N N . ARG A 1 87 ? 5.985 1.457 -7.464 1.00 86.00 87 ARG A N 1
ATOM 672 C CA . ARG A 1 87 ? 5.920 0.163 -6.771 1.00 86.00 87 ARG A CA 1
ATOM 673 C C . ARG A 1 87 ? 4.639 -0.621 -7.082 1.00 86.00 87 ARG A C 1
ATOM 675 O O . ARG A 1 87 ? 4.623 -1.810 -6.761 1.00 86.00 87 ARG A O 1
ATOM 682 N N . LEU A 1 88 ? 3.614 0.031 -7.642 1.00 83.12 88 LEU A N 1
ATOM 683 C CA . LEU A 1 88 ? 2.447 -0.634 -8.233 1.00 83.12 88 LEU A CA 1
ATOM 684 C C . LEU A 1 88 ? 2.859 -1.283 -9.557 1.00 83.12 88 LEU A C 1
ATOM 686 O O . LEU A 1 88 ? 2.426 -2.431 -9.787 1.00 83.12 88 LEU A O 1
#

Solvent-accessible surface area (backbone atoms only — not comparable to full-atom values): 5485 Å² total; per-residue (Å²): 120,66,67,62,46,52,46,38,43,72,71,66,25,41,70,74,45,80,43,69,42,89,86,83,64,47,81,44,71,47,62,52,67,50,66,94,41,53,42,62,41,98,82,60,79,80,83,49,69,72,59,32,54,53,49,51,53,52,30,63,76,66,73,46,87,88,68,87,70,53,65,44,77,48,96,86,69,38,27,35,21,87,60,46,61,75,76,111

Foldseek 3Di:
DVVVQVLQVVQVKHFDDWDQDPPPRDIDTDIGHDVVLEDEDPPDDDDDPVLLVVLVVVCVVVVHPPDDFDWDQDPVSGTYGPPQRSPD

Sequence (88 aa):
MIRLAEAIETDGGTALATYRDPLGGNWQIFAGLPIDLVEPTPYQRDLSDAHVAKLCSAIDRLGRYLDPMVVVRTDDGHYWTPNGNHRL

Nearest PDB structures (foldseek):
  5uje-assembly1_A  TM=8.876E-01  e=2.397E-01  Staphylococcus aureus subsp. aureus str. Newman
  6nr6-assembly1_A  TM=8.776E-01  e=3.607E-01  Staphylococcus pseudintermedius
  3cpe-assembly1_A  TM=3.477E-01  e=5.488E+00  Tequatrovirus T4

Secondary structure (DSSP, 8-state):
-HHHHHHHHHTT-EEEEEEE-TTT--EEEEEE--GGGEEE-TTPPPP-HHHHHHHHHHHHHHTS---PPEEEE-TTS-EEEEE-GGG-